Protein AF-A0A920MIW7-F1 (afdb_monomer_lite)

Sequence (79 aa):
MLRRWLFFKPIAFKINNISEIDGEKFGPILHFISYKTEDLDKILEEVNATGFGLTMGVHSRITERQIKYLKKLKSAIFI

Radius of gyration: 15.95 Å; chains: 1; bounding box: 43×25×48 Å

Structure (mmCIF, N/CA/C/O backbone):
data_AF-A0A920MIW7-F1
#
_entry.id   AF-A0A920MIW7-F1
#
loop_
_atom_site.group_PDB
_atom_site.id
_atom_site.type_symbol
_atom_site.label_atom_id
_atom_site.label_alt_id
_atom_site.label_comp_id
_atom_site.label_asym_id
_atom_site.label_entity_id
_atom_site.label_seq_id
_atom_site.pdbx_PDB_ins_code
_atom_site.Cartn_x
_atom_site.Cartn_y
_atom_site.Cartn_z
_atom_site.occupancy
_atom_site.B_iso_or_equiv
_atom_site.auth_seq_id
_atom_site.auth_comp_id
_atom_site.auth_asym_id
_atom_site.auth_atom_id
_atom_site.pdbx_PDB_model_num
ATOM 1 N N . MET A 1 1 ? 29.236 13.089 -30.184 1.00 56.16 1 MET A N 1
ATOM 2 C CA . MET A 1 1 ? 28.279 11.994 -29.902 1.00 56.16 1 MET A CA 1
ATOM 3 C C . MET A 1 1 ? 27.216 12.532 -28.948 1.00 56.16 1 MET A C 1
ATOM 5 O O . MET A 1 1 ? 27.523 12.748 -27.784 1.00 56.16 1 MET A O 1
ATOM 9 N N . LEU A 1 2 ? 26.017 12.875 -29.431 1.00 60.97 2 LEU A N 1
ATOM 10 C CA . LEU A 1 2 ? 24.951 13.406 -28.569 1.00 60.97 2 LEU A CA 1
ATOM 11 C C . LEU A 1 2 ? 24.326 12.252 -27.771 1.00 60.97 2 LEU A C 1
ATOM 13 O O . LEU A 1 2 ? 23.737 11.344 -28.355 1.00 60.97 2 LEU A O 1
ATOM 17 N N . ARG A 1 3 ? 24.467 12.275 -26.440 1.00 66.00 3 ARG A N 1
ATOM 18 C CA . ARG A 1 3 ? 23.752 11.361 -25.539 1.00 66.00 3 ARG A CA 1
ATOM 19 C C . ARG A 1 3 ? 22.258 11.679 -25.603 1.00 66.00 3 ARG A C 1
ATOM 21 O O . ARG A 1 3 ? 21.838 12.757 -25.190 1.00 66.00 3 ARG A O 1
ATOM 28 N N . ARG A 1 4 ? 21.463 10.743 -26.120 1.00 71.62 4 ARG A N 1
ATOM 29 C CA . ARG A 1 4 ? 20.000 10.814 -26.069 1.00 71.62 4 ARG A CA 1
ATOM 30 C C . ARG A 1 4 ? 19.543 10.221 -24.742 1.00 71.62 4 ARG A C 1
ATOM 32 O O . ARG A 1 4 ? 19.843 9.070 -24.447 1.00 71.62 4 ARG A O 1
ATOM 39 N N . TRP A 1 5 ? 18.871 11.031 -23.938 1.00 78.06 5 TRP A N 1
ATOM 40 C CA . TRP A 1 5 ? 18.379 10.634 -22.625 1.00 78.06 5 TRP A CA 1
ATOM 41 C C . TRP A 1 5 ? 16.961 10.076 -22.744 1.00 78.06 5 TRP A C 1
ATOM 43 O O . TRP A 1 5 ? 16.127 10.641 -23.452 1.00 78.06 5 TRP A O 1
ATOM 53 N N . LEU A 1 6 ? 16.700 8.967 -22.055 1.00 88.38 6 LEU A N 1
ATOM 54 C CA . LEU A 1 6 ? 15.377 8.358 -21.956 1.00 88.38 6 LEU A CA 1
ATOM 55 C C . LEU A 1 6 ? 14.702 8.892 -20.692 1.00 88.38 6 LEU A C 1
ATOM 57 O O . LEU A 1 6 ? 15.049 8.490 -19.585 1.00 88.38 6 LEU A O 1
ATOM 61 N N . PHE A 1 7 ? 13.771 9.829 -20.865 1.00 90.50 7 PHE A N 1
ATOM 62 C CA . PHE A 1 7 ? 12.986 10.397 -19.771 1.00 90.50 7 PHE A CA 1
ATOM 63 C C . PHE A 1 7 ? 11.549 9.889 -19.810 1.00 90.50 7 PHE A C 1
ATOM 65 O O . PHE A 1 7 ? 10.942 9.797 -20.877 1.00 90.50 7 PHE A O 1
ATOM 72 N N . PHE A 1 8 ? 10.991 9.661 -18.624 1.00 93.00 8 PHE A N 1
ATOM 73 C CA . PHE A 1 8 ? 9.577 9.373 -18.417 1.00 93.00 8 PHE A CA 1
ATOM 74 C C . PHE A 1 8 ? 8.988 10.448 -17.507 1.00 93.00 8 PHE A C 1
ATOM 76 O O . PHE A 1 8 ? 9.597 10.826 -16.506 1.00 93.00 8 PHE A O 1
ATOM 83 N N . LYS A 1 9 ? 7.813 10.968 -17.868 1.00 95.94 9 LYS A N 1
ATOM 84 C CA . LYS A 1 9 ? 7.076 11.893 -16.999 1.00 95.94 9 LYS A CA 1
ATOM 85 C C . LYS A 1 9 ? 6.494 11.120 -15.806 1.00 95.94 9 LYS A C 1
ATOM 87 O O . LYS A 1 9 ? 6.184 9.943 -15.983 1.00 95.94 9 LYS A O 1
ATOM 92 N N . PRO A 1 10 ? 6.302 11.752 -14.635 1.00 97.75 10 PRO A N 1
ATOM 93 C CA . PRO A 1 10 ? 5.507 11.168 -13.561 1.00 97.75 10 PRO A CA 1
ATOM 94 C C . PRO A 1 10 ? 4.074 10.895 -14.013 1.00 97.75 10 PRO A C 1
ATOM 96 O O . PRO A 1 10 ? 3.460 11.742 -14.668 1.00 97.75 10 PRO A O 1
ATOM 99 N N . ILE A 1 11 ? 3.548 9.722 -13.670 1.00 97.25 11 ILE A N 1
ATOM 100 C CA . ILE A 1 11 ? 2.192 9.296 -14.028 1.00 97.25 11 ILE A CA 1
ATOM 101 C C . ILE A 1 11 ? 1.521 8.700 -12.792 1.00 97.25 11 ILE A C 1
ATOM 103 O O . ILE A 1 11 ? 2.152 7.966 -12.034 1.00 97.25 11 ILE A O 1
ATOM 107 N N . ALA A 1 12 ? 0.238 9.003 -12.601 1.00 97.75 12 ALA A N 1
ATOM 108 C CA . ALA A 1 12 ? -0.577 8.404 -11.555 1.00 97.75 12 ALA A CA 1
ATOM 109 C C . ALA A 1 12 ? -1.800 7.701 -12.156 1.00 97.75 12 ALA A C 1
ATOM 111 O O . ALA A 1 12 ? -2.486 8.270 -13.006 1.00 97.75 12 ALA A O 1
ATOM 112 N N . PHE A 1 13 ? -2.090 6.493 -11.679 1.00 96.75 13 PHE A N 1
ATOM 113 C CA . PHE A 1 13 ? -3.249 5.695 -12.066 1.00 96.75 13 PHE A CA 1
ATOM 114 C C . PHE A 1 13 ? -4.107 5.386 -10.844 1.00 96.75 13 PHE A C 1
ATOM 116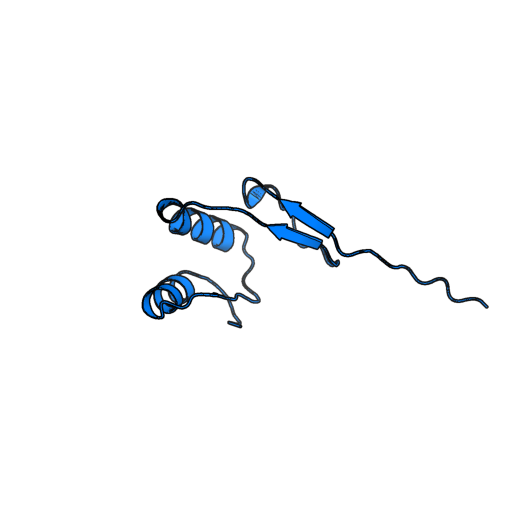 O O . PHE A 1 13 ? -3.612 4.890 -9.830 1.00 96.75 13 PHE A O 1
ATOM 123 N N . LYS A 1 14 ? -5.409 5.651 -10.957 1.00 97.38 14 LYS A N 1
ATOM 124 C CA . LYS A 1 14 ? -6.383 5.132 -10.001 1.00 97.38 14 LYS A CA 1
ATOM 125 C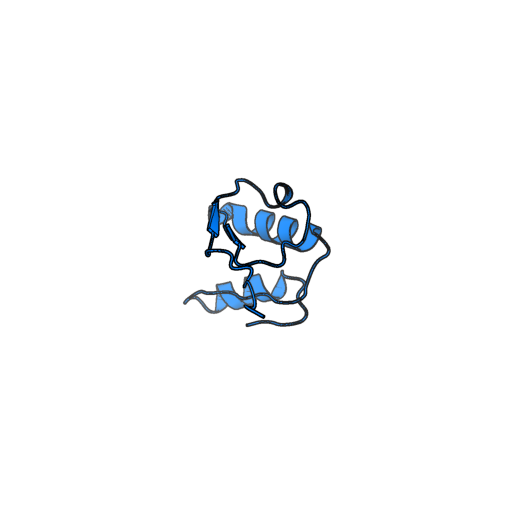 C . LYS A 1 14 ? -6.695 3.686 -10.372 1.00 97.38 14 LYS A C 1
ATOM 127 O O . LYS A 1 14 ? -7.059 3.439 -11.517 1.00 97.38 14 LYS A O 1
ATOM 132 N N . ILE A 1 15 ? -6.610 2.784 -9.405 1.00 95.69 15 ILE A N 1
ATOM 133 C CA . ILE A 1 15 ? -6.999 1.376 -9.552 1.00 95.69 15 ILE A CA 1
ATOM 134 C C . ILE A 1 15 ? -8.205 1.080 -8.661 1.00 95.69 15 ILE A C 1
ATOM 136 O O . ILE A 1 15 ? -8.433 1.780 -7.666 1.00 95.69 15 ILE A O 1
ATOM 140 N N . ASN A 1 16 ? -8.986 0.055 -9.003 1.00 92.75 16 ASN A N 1
ATOM 141 C CA . ASN A 1 16 ? -10.122 -0.362 -8.176 1.00 92.75 16 ASN A CA 1
ATOM 142 C C . ASN A 1 16 ? -9.731 -1.432 -7.154 1.00 92.75 16 ASN A C 1
ATOM 144 O O . ASN A 1 16 ? -10.400 -1.557 -6.133 1.00 92.75 16 ASN A O 1
ATOM 148 N N . ASN A 1 17 ? -8.676 -2.201 -7.424 1.00 92.00 17 ASN A N 1
ATOM 149 C CA . ASN A 1 17 ? -8.170 -3.265 -6.558 1.00 92.00 17 ASN A CA 1
ATOM 150 C C . ASN A 1 17 ? -6.661 -3.469 -6.766 1.00 92.00 17 ASN A C 1
ATOM 152 O O . ASN A 1 17 ? -6.125 -3.107 -7.812 1.00 92.00 17 ASN A O 1
ATOM 156 N N . ILE A 1 18 ? -5.979 -4.070 -5.786 1.00 93.38 18 ILE A N 1
ATOM 157 C CA . ILE A 1 18 ? -4.523 -4.294 -5.847 1.00 93.38 18 ILE A CA 1
ATOM 158 C C . ILE A 1 18 ? -4.142 -5.322 -6.923 1.00 93.38 18 ILE A C 1
ATOM 160 O O . ILE A 1 18 ? -3.069 -5.208 -7.508 1.00 93.38 18 ILE A O 1
ATOM 164 N N . SER A 1 19 ? -5.025 -6.275 -7.242 1.00 91.75 19 SER A N 1
ATOM 165 C CA . SER A 1 19 ? -4.770 -7.296 -8.271 1.00 91.75 19 SER A CA 1
ATOM 166 C C . SER A 1 19 ? -4.664 -6.757 -9.704 1.00 91.75 19 SER A C 1
ATOM 168 O O . SER A 1 19 ? -4.194 -7.476 -10.580 1.00 91.75 19 SER A O 1
ATOM 170 N N . GLU A 1 20 ? -5.044 -5.499 -9.957 1.00 94.06 20 GLU A N 1
ATOM 171 C CA . GLU A 1 20 ? -4.761 -4.810 -11.227 1.00 94.06 20 GLU A CA 1
ATOM 172 C C . GLU A 1 20 ? -3.254 -4.565 -11.448 1.00 94.06 20 GLU A C 1
ATOM 174 O O . GLU A 1 20 ? -2.837 -4.281 -12.570 1.00 94.06 20 GLU A O 1
ATOM 179 N N . ILE A 1 21 ? -2.430 -4.680 -10.399 1.00 93.00 21 ILE A N 1
ATOM 180 C CA . ILE A 1 21 ? -0.973 -4.563 -10.479 1.00 93.00 21 ILE A CA 1
ATOM 181 C C . ILE A 1 21 ? -0.378 -5.963 -10.689 1.00 93.00 21 ILE A C 1
ATOM 183 O O . ILE A 1 21 ? -0.266 -6.760 -9.761 1.00 93.00 21 ILE A O 1
ATOM 187 N N . ASP A 1 22 ? 0.040 -6.248 -11.920 1.00 89.50 22 ASP A N 1
ATOM 188 C CA . ASP A 1 22 ? 0.628 -7.525 -12.361 1.00 8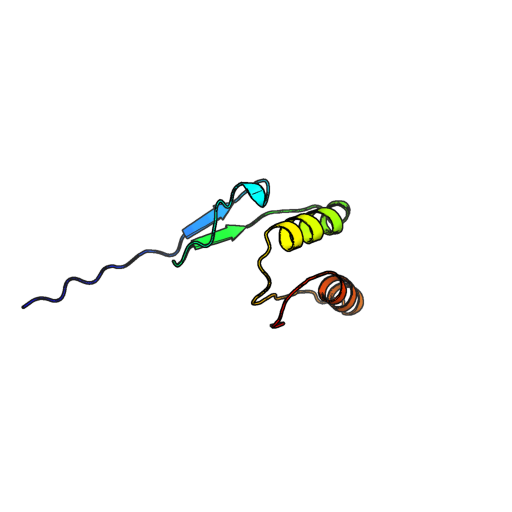9.50 22 ASP A CA 1
ATOM 189 C C . ASP A 1 22 ? 2.093 -7.736 -11.922 1.00 89.50 22 ASP A C 1
ATOM 191 O O . ASP A 1 22 ? 2.655 -8.814 -12.113 1.00 89.50 22 ASP A O 1
ATOM 195 N N . GLY A 1 23 ? 2.730 -6.713 -11.351 1.00 91.88 23 GLY A N 1
ATOM 196 C CA . GLY A 1 23 ? 4.091 -6.781 -10.830 1.00 91.88 23 GLY A CA 1
ATOM 197 C C . GLY A 1 23 ? 4.711 -5.409 -10.583 1.00 91.88 23 GLY A C 1
ATOM 198 O O . GLY A 1 23 ? 4.091 -4.362 -10.788 1.00 91.88 23 GLY A O 1
ATOM 199 N N . GLU A 1 24 ? 5.970 -5.409 -10.153 1.00 94.25 24 GLU A N 1
ATOM 200 C CA . GLU A 1 24 ? 6.703 -4.180 -9.858 1.00 94.25 24 GLU A CA 1
ATOM 201 C C . GLU A 1 24 ? 7.002 -3.378 -11.137 1.00 94.25 24 GLU A C 1
ATOM 203 O O . GLU A 1 24 ? 7.613 -3.874 -12.088 1.00 94.25 24 GLU A O 1
ATOM 208 N N . LYS A 1 25 ? 6.578 -2.108 -11.162 1.00 94.25 25 LYS A N 1
ATOM 209 C CA . LYS A 1 25 ? 6.879 -1.168 -12.250 1.00 94.25 25 LYS A CA 1
ATOM 210 C C . LYS A 1 25 ? 7.985 -0.204 -11.809 1.00 94.25 25 LYS A C 1
ATOM 212 O O . LYS A 1 25 ? 7.721 0.774 -11.117 1.00 94.25 25 LYS A O 1
ATO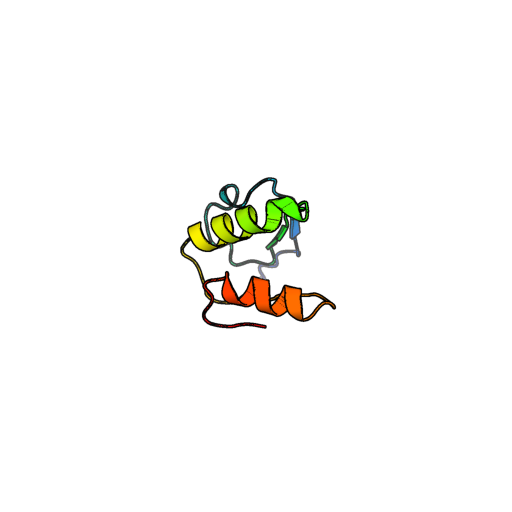M 217 N N . PHE A 1 26 ? 9.220 -0.452 -12.250 1.00 94.69 26 PHE A N 1
ATOM 218 C CA . PHE A 1 26 ? 10.394 0.389 -11.962 1.00 94.69 26 PHE A CA 1
ATOM 219 C C . PHE A 1 26 ? 10.405 1.689 -12.787 1.00 94.69 26 PHE A C 1
ATOM 221 O O . PHE A 1 26 ? 11.188 1.860 -13.721 1.00 94.69 26 PHE A O 1
ATOM 228 N N . GLY A 1 27 ? 9.518 2.624 -12.456 1.00 93.94 27 GLY A N 1
ATOM 229 C CA . GLY A 1 27 ? 9.428 3.927 -13.110 1.00 93.94 27 GLY A CA 1
ATOM 230 C C . GLY A 1 27 ? 8.695 4.953 -12.247 1.00 93.94 27 GLY A C 1
ATOM 231 O O . GLY A 1 27 ? 8.262 4.632 -11.143 1.00 93.94 27 GLY A O 1
ATOM 232 N N . PRO A 1 28 ? 8.524 6.195 -12.729 1.00 96.81 28 PRO A N 1
ATOM 233 C CA . PRO A 1 28 ? 7.829 7.247 -11.990 1.00 96.81 28 PRO A CA 1
ATOM 234 C C . PRO A 1 28 ? 6.300 7.066 -12.083 1.00 96.81 28 PRO A C 1
ATOM 236 O O . PRO A 1 28 ? 5.586 7.948 -12.559 1.00 96.81 28 PRO A O 1
ATOM 239 N N . ILE A 1 29 ? 5.809 5.892 -11.682 1.00 96.81 29 ILE A N 1
ATOM 240 C CA . ILE A 1 29 ? 4.412 5.468 -11.794 1.00 96.81 29 ILE A CA 1
ATOM 241 C C . ILE A 1 29 ? 3.845 5.262 -10.390 1.00 96.81 29 ILE A C 1
ATOM 243 O O . ILE A 1 29 ? 4.341 4.437 -9.627 1.00 96.81 29 ILE A O 1
ATOM 247 N N . LEU A 1 30 ? 2.781 5.991 -10.066 1.00 97.25 30 LEU A N 1
ATOM 248 C CA . LEU A 1 30 ? 2.044 5.861 -8.814 1.00 97.25 30 LEU A CA 1
ATOM 249 C C . LEU A 1 30 ? 0.690 5.195 -9.069 1.00 97.25 30 LEU A C 1
ATOM 251 O O . LEU A 1 30 ? -0.147 5.750 -9.776 1.00 97.25 30 LEU A O 1
ATOM 255 N N . HIS A 1 31 ? 0.439 4.052 -8.440 1.00 97.06 31 HIS A N 1
ATOM 256 C CA . HIS A 1 31 ? -0.907 3.485 -8.360 1.00 97.06 31 HIS A CA 1
ATOM 257 C C . HIS A 1 31 ? -1.557 3.914 -7.044 1.00 97.06 31 HIS A C 1
ATOM 259 O O . HIS A 1 31 ? -0.908 3.881 -5.998 1.00 97.06 31 HIS A O 1
ATOM 265 N N . PHE A 1 32 ? -2.826 4.319 -7.078 1.00 96.75 32 PHE A N 1
ATOM 266 C CA . PHE A 1 32 ? -3.564 4.685 -5.871 1.00 96.75 32 PHE A CA 1
ATOM 267 C C . PHE A 1 32 ? -4.975 4.103 -5.859 1.00 96.75 32 PHE A C 1
ATOM 269 O O . PHE A 1 32 ? -5.652 4.023 -6.884 1.00 96.75 32 PHE A O 1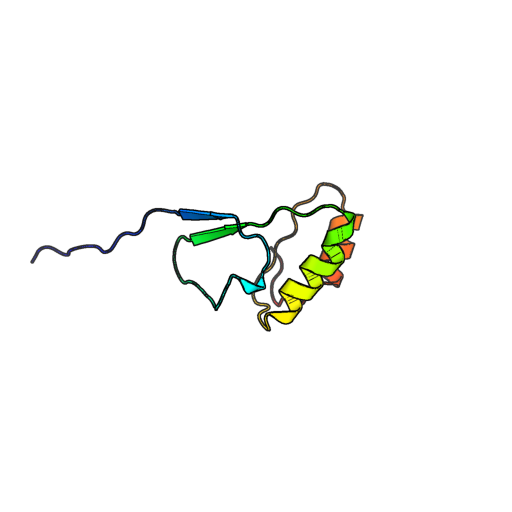
ATOM 276 N N . ILE A 1 33 ? -5.428 3.745 -4.659 1.00 95.56 33 ILE A N 1
ATOM 277 C CA . ILE A 1 33 ? -6.760 3.212 -4.390 1.00 95.56 33 ILE A CA 1
ATOM 278 C C . ILE A 1 33 ? -7.425 4.032 -3.285 1.00 95.56 33 ILE A C 1
ATOM 280 O O . ILE A 1 33 ? -6.798 4.400 -2.291 1.00 95.56 33 ILE A O 1
ATOM 284 N N . SER A 1 34 ? -8.705 4.342 -3.467 1.00 95.62 34 SER A N 1
ATOM 285 C CA . SER A 1 34 ? -9.545 4.936 -2.425 1.00 95.62 34 SER A CA 1
ATOM 286 C C . SER A 1 34 ? -10.323 3.833 -1.721 1.00 95.62 34 SER A C 1
ATOM 288 O O . SER A 1 34 ? -10.955 3.028 -2.399 1.00 95.62 34 SER A O 1
ATOM 290 N N . TYR A 1 35 ? -10.334 3.835 -0.392 1.00 94.19 35 TYR A N 1
ATOM 291 C CA . TYR A 1 35 ? -11.029 2.838 0.422 1.00 94.19 35 TYR A CA 1
ATOM 292 C C . TYR A 1 35 ? -11.944 3.515 1.449 1.00 94.19 35 TYR A C 1
ATOM 294 O O . TYR A 1 35 ? -11.690 4.651 1.861 1.00 94.19 35 TYR A O 1
ATOM 302 N N . LYS A 1 36 ? -13.007 2.826 1.878 1.00 94.75 36 LYS A N 1
ATOM 303 C CA . LYS A 1 36 ? -13.765 3.220 3.073 1.00 94.75 36 LYS A CA 1
ATOM 304 C C . LYS A 1 36 ? -13.091 2.661 4.317 1.00 94.75 36 LYS A C 1
ATOM 306 O O . LYS A 1 36 ? -12.404 1.649 4.248 1.00 94.75 36 LYS A O 1
ATOM 311 N N . THR A 1 37 ? -13.295 3.295 5.469 1.00 91.31 37 THR A N 1
ATOM 312 C CA . THR A 1 37 ? -12.578 2.914 6.701 1.00 91.31 37 THR A CA 1
ATOM 313 C C . THR A 1 37 ? -12.831 1.454 7.088 1.00 91.31 37 THR A C 1
ATOM 315 O O . THR A 1 37 ? -11.909 0.782 7.545 1.00 91.31 37 THR A O 1
ATOM 318 N N . GLU A 1 38 ? -14.050 0.961 6.872 1.00 94.62 38 GLU A N 1
ATOM 319 C CA . GLU A 1 38 ? -14.442 -0.432 7.096 1.00 94.62 38 GLU A CA 1
ATOM 320 C C . GLU A 1 38 ? -13.727 -1.438 6.176 1.00 94.62 38 GLU A C 1
ATOM 322 O O . GLU A 1 38 ? -13.496 -2.571 6.589 1.00 94.62 38 GLU A O 1
ATOM 327 N N . ASP A 1 39 ? -13.297 -1.018 4.984 1.00 93.62 39 ASP A N 1
ATOM 328 C CA . ASP A 1 39 ? -12.640 -1.882 3.994 1.00 93.62 39 ASP A CA 1
ATOM 329 C C . ASP A 1 39 ? -11.121 -1.974 4.194 1.00 93.62 39 ASP A C 1
ATOM 331 O O . ASP A 1 39 ? -10.453 -2.781 3.548 1.00 93.62 39 ASP A O 1
ATOM 335 N N . LEU A 1 40 ? -10.542 -1.151 5.073 1.00 91.12 40 LEU A N 1
ATOM 336 C CA . LEU A 1 40 ? -9.089 -1.057 5.204 1.00 91.12 40 LEU A CA 1
ATOM 337 C C . LEU A 1 40 ? -8.450 -2.397 5.579 1.00 91.12 40 LEU A C 1
ATOM 339 O O . LEU A 1 40 ? -7.404 -2.736 5.042 1.00 91.12 40 LEU A O 1
ATOM 343 N N . ASP A 1 41 ? -9.074 -3.176 6.462 1.00 92.44 41 ASP A N 1
ATOM 344 C CA . ASP A 1 41 ? -8.520 -4.473 6.863 1.00 92.44 41 ASP A CA 1
ATOM 345 C C . ASP A 1 41 ? -8.399 -5.432 5.663 1.00 92.44 41 ASP A C 1
ATOM 347 O O . ASP A 1 41 ? -7.360 -6.070 5.504 1.00 92.44 41 ASP A O 1
ATOM 351 N N . LYS A 1 42 ? -9.382 -5.422 4.754 1.00 93.50 42 LYS A N 1
ATOM 352 C CA . LYS A 1 42 ? -9.336 -6.168 3.490 1.00 93.50 42 LYS A CA 1
ATOM 353 C C . LYS A 1 42 ? -8.217 -5.665 2.571 1.00 93.50 42 LYS A C 1
ATOM 355 O O . LYS A 1 42 ? -7.480 -6.465 2.004 1.00 93.50 42 LYS A O 1
ATOM 360 N N . ILE A 1 43 ? -8.048 -4.347 2.448 1.00 93.19 43 ILE A N 1
ATOM 361 C CA . ILE A 1 43 ? -6.966 -3.761 1.639 1.00 93.19 43 ILE A CA 1
ATOM 362 C C . ILE A 1 43 ? -5.589 -4.182 2.169 1.00 93.19 43 ILE A C 1
ATOM 364 O O . ILE A 1 43 ? -4.708 -4.523 1.386 1.00 93.19 43 ILE A O 1
ATOM 368 N N . LEU A 1 44 ? -5.387 -4.200 3.490 1.00 92.44 44 LEU A N 1
ATOM 369 C CA . LEU A 1 44 ? -4.121 -4.638 4.092 1.00 92.44 44 LEU A CA 1
ATOM 370 C C . LEU A 1 44 ? -3.843 -6.127 3.828 1.00 92.44 44 LEU A C 1
ATOM 372 O O . LEU A 1 44 ? -2.691 -6.508 3.619 1.00 92.44 44 LEU A O 1
ATOM 376 N N . GLU A 1 45 ? -4.880 -6.966 3.821 1.00 93.38 45 GLU A N 1
ATOM 377 C CA . GLU A 1 45 ? -4.770 -8.378 3.438 1.00 93.38 45 GLU A CA 1
ATOM 378 C C . GLU A 1 45 ? -4.374 -8.539 1.970 1.00 93.38 45 GLU A C 1
ATOM 380 O O . GLU A 1 45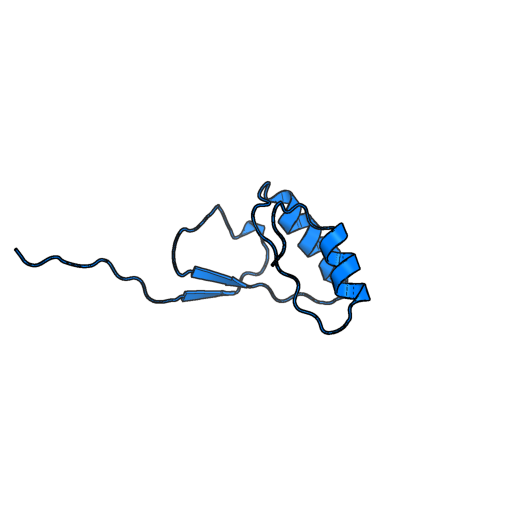 ? -3.451 -9.299 1.680 1.00 93.38 45 GLU A O 1
ATOM 385 N N . GLU A 1 46 ? -4.989 -7.778 1.061 1.00 93.19 46 GLU A N 1
ATOM 386 C CA . GLU A 1 46 ? -4.617 -7.757 -0.358 1.00 93.19 46 GLU A CA 1
ATOM 387 C C . GLU A 1 46 ? -3.155 -7.321 -0.556 1.00 93.19 46 GLU A C 1
ATOM 389 O O . GLU A 1 46 ? -2.426 -7.974 -1.301 1.00 93.19 46 GLU A O 1
ATOM 394 N N . VAL A 1 47 ? -2.686 -6.287 0.159 1.00 92.69 47 VAL A N 1
ATOM 395 C CA . VAL A 1 47 ? -1.271 -5.861 0.121 1.00 92.69 47 VAL A CA 1
ATOM 396 C C . VAL A 1 47 ? -0.350 -6.994 0.573 1.00 92.69 47 VAL A C 1
ATOM 398 O O . VAL A 1 47 ? 0.621 -7.310 -0.111 1.00 92.69 47 VAL A O 1
ATOM 401 N N . ASN A 1 48 ? -0.657 -7.642 1.697 1.00 93.50 48 ASN A N 1
ATOM 402 C CA . ASN A 1 48 ? 0.142 -8.758 2.208 1.00 93.50 48 ASN A CA 1
ATOM 403 C C . ASN A 1 48 ? 0.114 -9.982 1.270 1.00 93.50 48 ASN A C 1
ATOM 405 O O . ASN A 1 48 ? 1.084 -10.740 1.225 1.00 93.50 48 ASN A O 1
ATOM 409 N N . ALA A 1 49 ? -0.981 -10.188 0.533 1.00 93.88 49 ALA A N 1
ATOM 410 C CA . ALA A 1 49 ? -1.140 -11.289 -0.415 1.00 93.88 49 ALA A CA 1
ATOM 411 C C . ALA A 1 49 ? -0.305 -11.113 -1.692 1.00 93.88 49 ALA A C 1
ATOM 413 O O . ALA A 1 49 ? -0.064 -12.094 -2.391 1.00 93.88 49 ALA A O 1
ATOM 414 N N . THR A 1 50 ? 0.194 -9.903 -1.973 1.00 92.81 50 THR A N 1
ATOM 415 C CA . THR A 1 50 ? 1.099 -9.663 -3.110 1.00 92.81 50 THR A CA 1
ATOM 416 C C . THR A 1 50 ? 2.431 -10.414 -2.992 1.00 92.81 50 THR A C 1
ATOM 418 O O . THR A 1 50 ? 3.128 -10.583 -3.988 1.00 92.81 50 THR A O 1
ATOM 421 N N . GLY A 1 51 ? 2.804 -10.853 -1.783 1.00 91.62 51 GLY A N 1
ATOM 422 C CA . GLY A 1 51 ? 4.079 -11.521 -1.514 1.00 91.62 51 GLY A CA 1
ATOM 423 C C . GLY A 1 51 ? 5.281 -10.574 -1.408 1.00 91.62 51 GLY A C 1
ATOM 424 O O . GLY A 1 51 ? 6.379 -11.032 -1.096 1.00 91.62 51 GLY A O 1
ATOM 425 N N . PHE A 1 52 ? 5.085 -9.268 -1.615 1.00 92.69 52 PHE A N 1
ATOM 426 C CA . PHE A 1 52 ? 6.095 -8.238 -1.366 1.00 92.69 52 PHE A CA 1
ATOM 427 C C . PHE A 1 52 ? 6.070 -7.764 0.098 1.00 92.69 52 PHE A C 1
ATOM 429 O O . PHE A 1 52 ? 5.139 -8.051 0.849 1.00 92.69 52 PHE A O 1
ATOM 436 N N . GLY A 1 53 ? 7.103 -7.022 0.512 1.00 92.25 53 GLY A N 1
ATOM 437 C CA . GLY A 1 53 ? 7.216 -6.525 1.889 1.00 92.25 53 GLY A CA 1
ATOM 438 C C . GLY A 1 53 ? 8.490 -5.730 2.172 1.00 92.25 53 GLY A C 1
ATOM 439 O O . GLY A 1 53 ? 9.123 -5.932 3.205 1.00 92.25 53 GLY A O 1
ATOM 440 N N . LEU A 1 54 ? 8.922 -4.875 1.240 1.00 94.50 54 LEU A N 1
ATOM 441 C CA . LEU A 1 54 ? 10.175 -4.127 1.387 1.00 94.50 54 LEU A CA 1
ATOM 442 C C . LEU A 1 54 ? 10.006 -2.883 2.270 1.00 94.50 54 LEU A C 1
ATOM 444 O O . LEU A 1 54 ? 10.618 -2.794 3.335 1.00 94.50 54 LEU A O 1
ATOM 448 N N . THR A 1 55 ? 9.161 -1.947 1.833 1.00 93.75 55 THR A N 1
ATOM 449 C CA . THR A 1 55 ? 8.968 -0.644 2.479 1.00 93.75 55 THR A CA 1
ATOM 450 C C . THR A 1 55 ? 7.485 -0.326 2.603 1.00 93.75 55 THR A C 1
ATOM 452 O O . THR A 1 55 ? 6.710 -0.585 1.683 1.00 93.75 55 THR A O 1
ATOM 455 N N . MET A 1 56 ? 7.097 0.289 3.718 1.00 93.12 56 MET A N 1
ATOM 456 C CA . MET A 1 56 ? 5.725 0.708 3.996 1.00 93.12 56 MET A CA 1
ATOM 457 C C . MET A 1 56 ? 5.713 2.021 4.779 1.00 93.12 56 MET A C 1
ATOM 459 O O . MET A 1 56 ? 6.523 2.190 5.683 1.00 93.12 56 MET A O 1
ATOM 463 N N . GLY A 1 57 ? 4.759 2.910 4.496 1.00 92.00 57 GLY A N 1
ATOM 464 C CA . GLY A 1 57 ? 4.519 4.115 5.295 1.00 92.00 57 GLY A CA 1
ATOM 465 C C . GLY A 1 57 ? 3.064 4.228 5.738 1.00 92.00 57 GLY A C 1
ATOM 466 O O . GLY A 1 57 ? 2.151 3.865 4.994 1.00 92.00 57 GLY A O 1
ATOM 467 N N . VAL A 1 58 ? 2.831 4.746 6.947 1.00 93.50 58 VAL A N 1
ATOM 468 C CA . VAL A 1 58 ? 1.480 5.011 7.468 1.00 93.50 58 VAL A CA 1
ATOM 469 C C . VAL A 1 58 ? 1.361 6.478 7.855 1.00 93.50 58 VAL A C 1
ATOM 471 O O . VAL A 1 58 ? 1.929 6.924 8.846 1.00 93.50 58 VAL A O 1
ATOM 474 N N . HIS A 1 59 ? 0.561 7.231 7.103 1.00 94.62 59 HIS A N 1
ATOM 475 C CA . HIS A 1 59 ? 0.324 8.643 7.379 1.00 94.62 59 HIS A CA 1
ATOM 476 C C . HIS A 1 59 ? -1.007 8.839 8.116 1.00 94.62 59 HIS A C 1
ATOM 478 O O . HIS A 1 59 ? -2.086 8.673 7.547 1.00 94.62 59 HIS A O 1
ATOM 484 N N . SER A 1 60 ? -0.956 9.189 9.402 1.00 93.44 60 SER A N 1
ATOM 485 C CA . SER A 1 60 ? -2.145 9.527 10.193 1.00 93.44 60 SER A CA 1
ATOM 486 C C . SER A 1 60 ? -1.780 10.453 11.345 1.00 93.44 60 SER A C 1
ATOM 488 O O . SER A 1 60 ? -0.668 10.402 11.846 1.00 93.44 60 SER A O 1
ATOM 490 N N . ARG A 1 61 ? -2.726 11.261 11.827 1.00 96.62 61 ARG A N 1
ATOM 491 C CA . ARG A 1 61 ? -2.565 12.024 13.080 1.00 96.62 61 ARG A CA 1
ATOM 492 C C . ARG A 1 61 ? -3.015 11.249 14.324 1.00 96.62 61 ARG A C 1
ATOM 494 O O . ARG A 1 61 ? -2.859 11.752 15.428 1.00 96.62 61 ARG A O 1
ATOM 501 N N . ILE A 1 62 ? -3.605 10.065 14.147 1.00 95.75 62 ILE A N 1
ATOM 502 C CA . ILE A 1 62 ? -4.136 9.230 15.231 1.00 95.75 62 ILE A CA 1
ATOM 503 C C . ILE A 1 62 ? -3.141 8.096 15.478 1.00 95.75 62 ILE A C 1
ATOM 505 O O . ILE A 1 62 ? -3.076 7.142 14.698 1.00 95.75 62 ILE A O 1
ATOM 509 N N . THR A 1 63 ? -2.356 8.206 16.544 1.00 94.81 63 THR A N 1
ATOM 510 C CA . THR A 1 63 ? -1.249 7.289 16.851 1.00 94.81 63 THR A CA 1
ATOM 511 C C . THR A 1 63 ? -1.717 5.843 17.003 1.00 94.81 63 THR A C 1
ATOM 513 O O . THR A 1 63 ? -1.079 4.923 16.494 1.00 94.81 63 THR A O 1
ATOM 516 N N . GLU A 1 64 ? -2.880 5.619 17.614 1.00 94.31 64 GLU A N 1
ATOM 517 C CA . GLU A 1 64 ? -3.450 4.282 17.799 1.00 94.31 64 GLU A CA 1
ATOM 518 C C . GLU A 1 64 ? -3.743 3.612 16.454 1.00 94.31 64 GLU A C 1
ATOM 520 O O . GLU A 1 64 ? -3.533 2.408 16.297 1.00 94.31 64 GLU A O 1
ATOM 525 N N . ARG A 1 65 ? -4.184 4.391 15.455 1.00 91.56 65 ARG A N 1
ATOM 526 C CA . ARG A 1 65 ? -4.406 3.889 14.093 1.00 91.56 65 ARG A CA 1
ATOM 527 C C . ARG A 1 65 ? -3.090 3.543 13.414 1.00 91.56 65 ARG A C 1
ATOM 529 O O . ARG A 1 65 ? -3.007 2.475 12.817 1.00 91.56 65 ARG A O 1
ATOM 536 N N . GLN A 1 66 ? -2.068 4.391 13.546 1.00 92.56 66 GLN A N 1
ATOM 537 C CA . GLN A 1 66 ? -0.741 4.091 13.001 1.00 92.56 66 GLN A CA 1
ATOM 538 C C . GLN A 1 66 ? -0.227 2.755 13.541 1.00 92.56 66 GLN A C 1
ATOM 540 O O . GLN A 1 66 ? 0.050 1.841 12.769 1.00 92.56 66 GLN A O 1
ATOM 545 N N . ILE A 1 67 ? -0.200 2.601 14.869 1.00 91.38 67 ILE A N 1
ATOM 546 C CA . ILE A 1 67 ? 0.282 1.383 15.534 1.00 91.38 67 ILE A CA 1
ATOM 547 C C . ILE A 1 67 ? -0.553 0.167 15.118 1.00 91.38 67 ILE A C 1
ATOM 549 O O . ILE A 1 67 ? 0.008 -0.897 14.849 1.00 91.38 67 ILE A O 1
ATOM 553 N N . LYS A 1 68 ? -1.885 0.307 15.041 1.00 91.00 68 LYS A N 1
ATOM 554 C CA . LYS A 1 68 ? -2.775 -0.770 14.584 1.00 91.00 68 LYS A CA 1
ATOM 555 C C . LYS A 1 68 ? -2.391 -1.252 13.184 1.00 91.00 68 LYS A C 1
ATOM 557 O O . LYS A 1 68 ? -2.323 -2.459 12.974 1.00 91.00 68 LYS A O 1
ATOM 562 N N . TYR A 1 69 ? -2.158 -0.341 12.241 1.00 90.38 69 TYR A N 1
ATOM 563 C CA . TYR A 1 69 ? -1.879 -0.707 10.850 1.00 90.38 69 TYR A CA 1
ATOM 564 C C . TYR A 1 69 ? -0.456 -1.231 10.660 1.00 90.38 69 TYR A C 1
ATOM 566 O O . TYR A 1 69 ? -0.281 -2.249 9.998 1.00 90.38 69 TYR A O 1
ATOM 574 N N . LEU A 1 70 ? 0.538 -0.632 11.324 1.00 89.62 70 LEU A N 1
ATOM 575 C CA . LEU A 1 70 ? 1.925 -1.111 11.298 1.00 89.62 70 LEU A CA 1
ATOM 576 C C . LEU A 1 70 ? 2.037 -2.571 11.764 1.00 89.62 70 LEU A C 1
ATOM 578 O O . LEU A 1 70 ? 2.756 -3.355 11.158 1.00 89.62 70 LEU A O 1
ATOM 582 N N . LYS A 1 71 ? 1.267 -2.973 12.784 1.00 89.69 71 LYS A N 1
ATOM 583 C CA . LYS A 1 71 ? 1.244 -4.361 13.282 1.00 89.69 71 LYS A CA 1
ATOM 584 C C . LYS A 1 71 ? 0.629 -5.375 12.310 1.00 89.69 71 LYS A C 1
ATOM 586 O O . LYS A 1 71 ? 0.893 -6.565 12.447 1.00 89.69 71 LYS A O 1
ATOM 591 N N . LYS A 1 72 ? -0.226 -4.937 11.383 1.00 89.62 72 LYS A N 1
ATOM 592 C CA . LYS A 1 72 ? -0.917 -5.818 10.421 1.00 89.62 72 LYS A CA 1
ATOM 593 C C . LYS A 1 72 ? -0.134 -6.029 9.127 1.00 89.62 72 LYS A C 1
ATOM 595 O O . LYS A 1 72 ? -0.454 -6.931 8.356 1.00 89.62 72 LYS A O 1
ATOM 600 N N . LEU A 1 73 ? 0.853 -5.185 8.871 1.00 87.62 73 LEU A N 1
ATOM 601 C CA . LEU A 1 73 ? 1.565 -5.122 7.608 1.00 87.62 73 LEU A CA 1
ATOM 602 C C . LEU A 1 73 ? 2.870 -5.909 7.677 1.00 87.62 73 LEU A C 1
ATOM 604 O O . LEU A 1 73 ? 3.639 -5.772 8.626 1.00 87.62 73 LEU A O 1
ATOM 608 N N . LYS A 1 74 ? 3.134 -6.719 6.652 1.00 88.50 74 LYS A N 1
ATOM 609 C CA . LYS A 1 74 ? 4.390 -7.460 6.516 1.00 88.50 74 LYS A CA 1
ATOM 610 C C . LYS A 1 74 ? 5.378 -6.617 5.711 1.00 88.50 74 LYS A C 1
ATOM 612 O O . LYS A 1 74 ? 5.361 -6.645 4.488 1.00 88.50 74 LYS A O 1
ATOM 617 N N . SER A 1 75 ? 6.211 -5.842 6.402 1.00 90.75 75 SER A N 1
ATOM 618 C CA . SER A 1 75 ? 7.261 -5.024 5.783 1.00 90.75 75 SER A CA 1
ATOM 619 C C . SER A 1 75 ? 8.566 -5.110 6.569 1.00 90.75 75 SER A C 1
ATOM 621 O O . SER A 1 75 ? 8.540 -5.212 7.796 1.00 90.75 75 SER A O 1
ATOM 623 N N . ALA A 1 76 ? 9.699 -5.049 5.871 1.00 85.50 76 ALA A N 1
ATOM 624 C CA . ALA A 1 76 ? 11.026 -4.994 6.479 1.00 85.50 76 ALA A CA 1
ATOM 625 C C . ALA A 1 76 ? 11.366 -3.589 7.000 1.00 85.50 76 ALA A C 1
ATOM 627 O O . ALA A 1 76 ? 12.017 -3.456 8.035 1.00 85.50 76 ALA A O 1
ATOM 628 N N . ILE A 1 77 ? 10.926 -2.544 6.291 1.00 89.31 77 ILE A N 1
ATOM 629 C CA . ILE A 1 77 ? 11.218 -1.142 6.611 1.00 89.31 77 ILE A CA 1
ATOM 630 C C . ILE A 1 77 ? 9.906 -0.363 6.745 1.00 89.31 77 ILE A C 1
ATOM 632 O O . ILE A 1 77 ? 8.996 -0.502 5.919 1.00 89.31 77 ILE A O 1
ATOM 636 N N . PHE A 1 78 ? 9.829 0.474 7.780 1.00 87.06 78 PHE A N 1
ATOM 637 C CA . PHE A 1 78 ? 8.743 1.425 8.001 1.00 87.06 78 PHE A CA 1
ATOM 638 C C . PHE A 1 78 ? 9.275 2.854 7.877 1.00 87.06 78 PHE A C 1
ATOM 640 O O . PHE A 1 78 ? 10.286 3.180 8.503 1.00 87.06 78 PHE A O 1
ATOM 647 N N . ILE A 1 79 ? 8.611 3.669 7.055 1.00 83.62 79 ILE A N 1
ATOM 648 C CA . ILE A 1 79 ? 8.948 5.078 6.784 1.00 83.62 79 ILE A CA 1
ATOM 649 C C . ILE A 1 79 ? 7.872 6.041 7.281 1.00 83.62 79 ILE A C 1
ATOM 651 O O . ILE A 1 79 ? 6.687 5.632 7.367 1.00 83.62 79 ILE A O 1
#

Secondary structure (DSSP, 8-state):
----------EEEE-SSGGG--S---SSEEEE----GGGHHHHHHHHHHTS--SEE----S-HHHHHHHHHH---SEE-

pLDDT: mean 91.35, std 7.27, range [56.16, 97.75]

Foldseek 3Di:
DDDDDDDDDQEEDEDAAPVVDPDDDPHNYHYDYDDDPVCVLVNQVRQVVVVDAEEDEDDDPDVVVRVVSVVSHRHPYYD